Protein 1QKK (pdb70)

InterPro domains:
  IPR001789 Signal transduction response regulator, receiver domain [PF00072] (7-116)
  IPR001789 Signal transduction response regulator, receiver domain [PS50110] (6-120)
  IPR001789 Signal transduction response regulator, receiver domain [SM00448] (5-116)
  IPR002078 RNA polymerase sigma factor 54 interaction domain [PF00158] (145-311)
  IPR002078 RNA polymerase sigma factor 54 interaction domain [PS50045] (145-374)
  IPR002197 DNA binding HTH domain, Fis-type [PF02954] (398-437)
  IPR003593 AAA+ ATPase domain [SM00382] (165-308)
  IPR009057 Homedomain-like superfamily [SSF46689] (386-441)
  IPR011006 CheY-like superfamily [SSF52172] (5-190)
  IPR025662 Sigma-54 interaction domain, ATP-binding site 1 [PS00675] (169-182)
  IPR025943 Sigma-54 interaction domain, ATP-binding site 2 [PS00676] (231-246)
  IPR025944 Sigma-54 interaction domain, conserved site [PS00688] (358-367)
  IPR027417 P-loop containing nucleoside triphosphate hydrolase [G3DSA:3.40.50.300] (146-315)
  IPR027417 P-loop containing nucleoside triphosphate hydrolase [SSF52540] (145-378)
  IPR058031 NorR-like, AAA+ ATPase lid domain [PF25601] (317-376)

Foldseek 3Di:
DEEEEEDQPPVVQVVLCVLQVVLPYDYDYDPDLVVSLVPDAQPDLFAYEYEQQHPPQGPLNSVVVVCVRPLQRAYEYEYEPVCVVVQVVSVVVRHPYYHYPPDDSVVSSVSRVVSSVSSNVVVVVVVVVVVVVVVVVVD

Sequence (139 aa):
PSVFLIDDDRDLRKAMQQTLELAGFTVSSFASATEALAGLSADFAGIVISDIRMPGMDGLALFRKILALDPDLPMILVTGHHGDIPMAVQAIQDGAYDFIAKPFAADRLVQSARRAEEKRRLVMENRSLRRAAEAASEGL

Organism: Rhizobium meliloti (strain 1021) (NCBI:txid266834)

Secondary structure (P-SEA, 3-state):
cccccccccaaaaaaaaaaaaaaccbbbbbccaaaaaaaccccccbbbbbccccccccaaaaaaaaaaaccccbbbbbbcccaaaaaaaaaaacccccccccccaaaaaaaaaaaaaaaaaaaaaaaaaaaaaaaaaac

Nearest PDB structures (foldseek):
  1qkk-assembly1_A-2  TM=1.007E+00  e=3.078E-26  Sinorhizobium meliloti
  1l5y-assembly1_B  TM=9.361E-01  e=2.539E-22  Sinorhizobium meliloti
  1l5y-assembly1_A  TM=9.366E-01  e=2.236E-22  Sinorhizobium meliloti
  6ont-assembly1_A-2  TM=8.985E-01  e=2.954E-08  Francisella tularensis subsp. novicida U112
  8tef-assembly2_C  TM=7.961E-01  e=4.325E-08  Flavobacterium johnsoniae UW101

Solvent-accessible surface area: 7464 Å² total

B-factor: mean 26.85, std 10.5, range [12.33, 63.61]

Structure (mmCIF, N/CA/C/O backbone):
data_1QKK
#
_entry.id   1QKK
#
_cell.length_a   58.651
_cell.length_b   58.769
_cell.length_c   167.888
_cell.angle_alpha   90.00
_cell.angle_beta   90.00
_cell.angle_gamma   90.00
#
_symmetry.space_group_name_H-M   'I 2 2 2'
#
loop_
_entity.id
_entity.type
_entity.pdbx_description
1 polymer 'C4-DICARBOXYLATE TRANSPORT TRANSCRIPTIONAL REGULATORY PROTEIN'
2 water water
#
loop_
_atom_site.group_PDB
_atom_site.id
_atom_site.type_symbol
_atom_site.label_atom_id
_atom_site.label_alt_id
_atom_site.label_comp_id
_atom_site.label_asym_id
_atom_site.label_entity_id
_atom_site.label_seq_id
_atom_site.pdbx_PDB_ins_code
_atom_site.Cartn_x
_atom_site.Cartn_y
_atom_site.Cartn_z
_atom_site.occupancy
_atom_site.B_iso_or_equiv
_atom_site.auth_seq_id
_atom_site.auth_comp_id
_atom_site.auth_asym_id
_atom_site.auth_atom_id
_atom_site.pdbx_PDB_model_num
ATOM 1 N N . PRO A 1 4 ? 21.563 12.826 141.250 1.00 27.10 5 PRO A N 1
ATOM 2 C CA . PRO A 1 4 ? 22.848 12.520 140.575 1.00 26.15 5 PRO A CA 1
ATOM 3 C C . PRO A 1 4 ? 23.411 13.756 139.886 1.00 25.46 5 PRO A C 1
ATOM 4 O O . PRO A 1 4 ? 22.668 14.547 139.309 1.00 26.01 5 PRO A O 1
ATOM 8 N N . SER A 1 5 ? 24.730 13.912 139.934 1.00 24.05 6 SER A N 1
ATOM 9 C CA . SER A 1 5 ? 25.369 15.068 139.323 1.00 22.49 6 SER A CA 1
ATOM 10 C C . SER A 1 5 ? 26.403 14.678 138.277 1.00 21.26 6 SER A C 1
ATOM 11 O O . SER A 1 5 ? 27.003 13.605 138.350 1.00 19.78 6 SER A O 1
ATOM 14 N N . VAL A 1 6 ? 26.602 15.562 137.304 1.00 20.21 7 VAL A N 1
ATOM 15 C CA . VAL A 1 6 ? 27.560 15.326 136.231 1.00 19.94 7 VAL A CA 1
ATOM 16 C C . VAL A 1 6 ? 28.302 16.589 135.825 1.00 19.50 7 VAL A C 1
ATOM 17 O O . VAL A 1 6 ? 27.702 17.660 135.704 1.00 18.30 7 VAL A O 1
ATOM 21 N N . PHE A 1 7 ? 29.612 16.462 135.639 1.00 18.44 8 PHE A N 1
ATOM 22 C CA . PHE A 1 7 ? 30.429 17.566 135.154 1.00 18.27 8 PHE A CA 1
ATOM 23 C C . PHE A 1 7 ? 30.613 17.173 133.690 1.00 17.93 8 PHE A C 1
ATOM 24 O O . PHE A 1 7 ? 31.191 16.126 133.386 1.00 18.33 8 PHE A O 1
ATOM 32 N N . LEU A 1 8 ? 30.090 17.999 132.791 1.00 16.84 9 LEU A N 1
ATOM 33 C CA . LEU A 1 8 ? 30.139 17.728 131.361 1.00 16.51 9 LEU A CA 1
ATOM 34 C C . LEU A 1 8 ? 31.090 18.666 130.631 1.00 17.62 9 LEU A C 1
ATOM 35 O O . LEU A 1 8 ? 30.969 19.885 130.736 1.00 18.85 9 LEU A O 1
ATOM 40 N N . ILE A 1 9 ? 32.025 18.088 129.882 1.00 15.47 10 ILE A N 1
ATOM 41 C CA . ILE A 1 9 ? 33.010 18.871 129.147 1.00 17.03 10 ILE A CA 1
ATOM 42 C C . ILE A 1 9 ? 33.085 18.516 127.665 1.00 17.18 10 ILE A C 1
ATOM 43 O O . ILE A 1 9 ? 33.295 17.360 127.299 1.00 16.25 10 ILE A O 1
ATOM 48 N N . ASP A 1 10 ? 32.910 19.516 126.808 1.00 18.69 11 ASP A N 1
ATOM 49 C CA . ASP A 1 10 ? 33.006 19.300 125.375 1.00 19.86 11 ASP A CA 1
ATOM 50 C C . ASP A 1 10 ? 33.246 20.637 124.687 1.00 21.55 11 ASP A C 1
ATOM 51 O O . ASP A 1 10 ? 32.752 21.668 125.138 1.00 21.93 11 ASP A O 1
ATOM 56 N N . ASP A 1 11 ? 34.012 20.616 123.604 1.00 22.72 12 ASP A N 1
ATOM 57 C CA . ASP A 1 11 ? 34.310 21.839 122.874 1.00 25.72 12 ASP A CA 1
ATOM 58 C C . ASP A 1 11 ? 33.187 22.213 121.905 1.00 26.36 12 ASP A C 1
ATOM 59 O O . ASP A 1 11 ? 33.059 23.375 121.515 1.00 26.79 12 ASP A O 1
ATOM 64 N N . ASP A 1 12 ? 32.379 21.230 121.515 1.00 26.00 13 ASP A N 1
ATOM 65 C CA . ASP A 1 12 ? 31.267 21.478 120.597 1.00 26.66 13 ASP A CA 1
ATOM 66 C C . ASP A 1 12 ? 30.093 22.033 121.399 1.00 26.75 13 ASP A C 1
ATOM 67 O O . ASP A 1 12 ? 29.393 21.292 122.087 1.00 25.47 13 ASP A O 1
ATOM 72 N N . ARG A 1 13 ? 29.888 23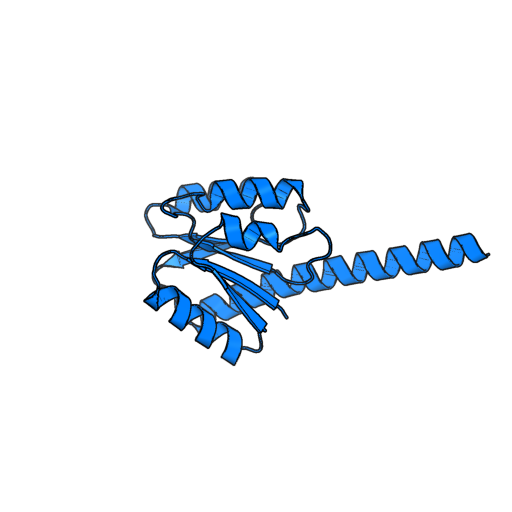.341 121.296 1.00 26.75 14 ARG A N 1
ATOM 73 C CA . ARG A 1 13 ? 28.821 24.033 122.014 1.00 27.51 14 ARG A CA 1
ATOM 74 C C . ARG A 1 13 ? 27.443 23.396 121.822 1.00 25.86 14 ARG A C 1
ATOM 75 O O . ARG A 1 13 ? 26.709 23.191 122.791 1.00 25.41 14 ARG A O 1
ATOM 83 N N . ASP A 1 14 ? 27.093 23.087 120.577 1.00 25.29 15 ASP A N 1
ATOM 84 C CA . ASP A 1 14 ? 25.792 22.493 120.285 1.00 25.41 15 ASP A CA 1
ATOM 85 C C . ASP A 1 14 ? 25.641 21.094 120.866 1.00 24.16 15 ASP A C 1
ATOM 86 O O . ASP A 1 14 ? 24.600 20.768 121.437 1.00 23.36 15 ASP A O 1
ATOM 91 N N . LEU A 1 15 ? 26.670 20.266 120.710 1.00 23.12 16 LEU A N 1
ATOM 92 C CA . LEU A 1 15 ? 26.628 18.908 121.246 1.00 22.33 16 LEU A CA 1
ATOM 93 C C . LEU A 1 15 ? 26.524 18.943 122.764 1.00 21.62 16 LEU A C 1
ATOM 94 O O . LEU A 1 15 ? 25.784 18.162 123.368 1.00 20.76 16 LEU A O 1
ATOM 99 N N . ARG A 1 16 ? 27.277 19.847 123.381 1.00 20.85 17 ARG A N 1
ATOM 100 C CA . ARG A 1 16 ? 27.272 19.973 124.829 1.00 21.77 17 ARG A CA 1
ATOM 101 C C . ARG A 1 16 ? 25.880 20.346 125.336 1.00 20.88 17 ARG A C 1
ATOM 102 O O . ARG A 1 16 ? 25.422 19.823 126.349 1.00 18.76 17 ARG A O 1
ATOM 110 N N . LYS A 1 17 ? 25.207 21.253 124.636 1.00 19.57 18 LYS A N 1
ATOM 111 C CA . LYS A 1 17 ? 23.874 21.661 125.059 1.00 21.04 18 LYS A CA 1
ATOM 112 C C . LYS A 1 17 ? 22.882 20.514 124.913 1.00 19.07 18 LYS A C 1
ATOM 113 O O . LYS A 1 17 ? 22.022 20.320 125.773 1.00 19.75 18 LYS A O 1
ATOM 119 N N . ALA A 1 18 ? 22.999 19.758 123.827 1.00 17.43 19 ALA A N 1
ATOM 120 C CA . ALA A 1 18 ? 22.104 18.630 123.592 1.00 17.36 19 ALA A CA 1
ATOM 121 C C . ALA A 1 18 ? 22.332 17.580 124.677 1.00 17.26 19 ALA A C 1
ATOM 122 O O . ALA A 1 18 ? 21.383 17.018 125.228 1.00 17.21 19 ALA A O 1
ATOM 124 N N . MET A 1 19 ? 23.600 17.331 124.984 1.00 16.18 20 MET A N 1
ATOM 125 C CA . MET A 1 19 ? 23.962 16.359 126.011 1.00 16.21 20 MET A CA 1
ATOM 126 C C . MET A 1 19 ? 23.448 16.800 127.379 1.00 15.58 20 MET A C 1
ATOM 127 O O . MET A 1 19 ? 22.929 15.992 128.144 1.00 14.94 20 MET A O 1
ATOM 132 N N . GLN A 1 20 ? 23.600 18.084 127.690 1.00 16.06 21 GLN A N 1
ATOM 133 C CA . GLN A 1 20 ? 23.133 18.604 128.966 1.00 17.27 21 GLN A CA 1
ATOM 134 C C . GLN A 1 20 ? 21.620 18.455 129.108 1.00 17.28 21 GLN A C 1
ATOM 135 O O . GLN A 1 20 ? 21.124 18.069 130.167 1.00 16.92 21 GLN A O 1
ATOM 141 N N . GLN A 1 21 ? 20.889 18.770 128.044 1.00 17.61 22 GLN A N 1
ATOM 142 C CA . GLN A 1 21 ? 19.430 18.665 128.081 1.00 17.67 22 GLN A CA 1
ATOM 143 C C . GLN A 1 21 ? 19.002 17.219 128.293 1.00 17.83 22 GLN A C 1
ATOM 144 O O . GLN A 1 21 ? 18.118 16.936 129.105 1.00 18.15 22 GLN A O 1
ATOM 150 N N . THR A 1 22 ? 19.644 16.308 127.573 1.00 16.90 23 THR A N 1
ATOM 151 C CA . THR A 1 22 ? 19.339 14.886 127.681 1.00 17.65 23 THR A CA 1
ATOM 152 C C . THR A 1 22 ? 19.575 14.396 129.106 1.00 17.60 23 THR A C 1
ATOM 153 O O . THR A 1 22 ? 18.731 13.710 129.679 1.00 17.20 23 THR A O 1
ATOM 157 N N . LEU A 1 23 ? 20.722 14.750 129.682 1.00 16.43 24 LEU A N 1
ATOM 158 C CA . LEU A 1 23 ? 21.029 14.325 131.042 1.00 17.00 24 LEU A CA 1
ATOM 159 C C . LEU A 1 23 ? 20.069 14.938 132.057 1.00 17.35 24 LEU A C 1
ATOM 160 O O . LEU A 1 23 ? 19.607 14.257 132.975 1.00 17.55 24 LEU A O 1
ATOM 165 N N . GLU A 1 24 ? 19.750 16.218 131.895 1.00 17.75 25 GLU A N 1
ATOM 166 C CA . GLU A 1 24 ? 18.830 16.869 132.825 1.00 18.55 25 GLU A CA 1
ATOM 167 C C . GLU A 1 24 ? 17.438 16.243 132.770 1.00 18.72 25 GLU A C 1
ATOM 168 O O . GLU A 1 24 ? 16.781 16.083 133.804 1.00 18.45 25 GLU A O 1
ATOM 174 N N . LEU A 1 25 ? 16.989 15.883 131.569 1.00 17.72 26 LEU A N 1
ATOM 175 C CA . LEU A 1 25 ? 15.674 15.270 131.416 1.00 18.51 26 LEU A CA 1
ATOM 176 C C . LEU A 1 25 ? 15.691 13.842 131.951 1.00 20.47 26 LEU A C 1
ATOM 177 O O . LEU A 1 25 ? 14.636 13.238 132.169 1.00 20.81 26 LEU A O 1
ATOM 182 N N . ALA A 1 26 ? 16.896 13.314 132.161 1.00 20.28 27 ALA A N 1
ATOM 183 C CA . ALA A 1 26 ? 17.067 11.970 132.700 1.00 21.14 27 ALA A CA 1
ATOM 184 C C . ALA A 1 26 ? 17.250 12.058 134.215 1.00 21.93 27 ALA A C 1
ATOM 185 O O . ALA A 1 26 ? 17.532 11.057 134.879 1.00 23.08 27 ALA A O 1
ATOM 187 N N . GLY A 1 27 ? 17.105 13.266 134.752 1.00 21.30 28 GLY A N 1
ATOM 188 C CA . GLY A 1 27 ? 17.214 13.461 136.187 1.00 22.66 28 GLY A CA 1
ATOM 189 C C . GLY A 1 27 ? 18.550 13.895 136.762 1.00 22.61 28 GLY A C 1
ATOM 190 O O . GLY A 1 27 ? 18.690 13.984 137.983 1.00 23.28 28 GLY A O 1
ATOM 191 N N . PHE A 1 28 ? 19.531 14.172 135.911 1.00 22.03 29 PHE A N 1
ATOM 192 C CA . PHE A 1 28 ? 20.841 14.593 136.402 1.00 21.78 29 PHE A CA 1
ATOM 193 C C . PHE A 1 28 ? 20.947 16.101 136.571 1.00 22.49 29 PHE A C 1
ATOM 194 O O . PHE A 1 28 ? 20.288 16.863 135.864 1.00 23.13 29 PHE A O 1
ATOM 202 N N . THR A 1 29 ? 21.779 16.518 137.517 1.00 22.11 30 THR A N 1
ATOM 203 C CA . THR A 1 29 ? 22.052 17.932 137.735 1.00 22.68 30 THR A CA 1
ATOM 204 C C . THR A 1 29 ? 23.363 18.078 136.973 1.00 22.90 30 THR A C 1
ATOM 205 O O . THR A 1 29 ? 24.351 17.420 137.305 1.00 22.48 30 THR A O 1
ATOM 209 N N . VAL A 1 30 ? 23.368 18.926 135.949 1.00 21.67 31 VAL A N 1
ATOM 210 C CA . VAL A 1 30 ? 24.548 19.095 135.111 1.00 21.60 31 VAL A CA 1
ATOM 211 C C . VAL A 1 30 ? 25.271 20.434 135.185 1.00 22.70 31 VAL A C 1
ATOM 212 O O . VAL A 1 30 ? 24.651 21.497 135.214 1.00 22.42 31 VAL A O 1
ATOM 216 N N . SER A 1 31 ? 26.597 20.355 135.224 1.00 22.08 32 SER A N 1
ATOM 217 C CA . SER A 1 31 ? 27.462 21.527 135.218 1.00 22.88 32 SER A CA 1
ATOM 218 C C . SER A 1 31 ? 28.261 21.325 133.936 1.00 22.84 32 SER A C 1
ATOM 219 O O . SER A 1 31 ? 29.038 20.376 133.825 1.00 22.17 32 SER A O 1
ATOM 222 N N . SER A 1 32 ? 28.046 22.198 132.957 1.00 22.71 33 SER A N 1
ATOM 223 C CA . SER A 1 32 ? 28.724 22.080 131.671 1.00 24.00 33 SER A CA 1
ATOM 224 C C . SER A 1 32 ? 29.873 23.064 131.524 1.00 24.94 33 SER A C 1
ATOM 225 O O . SER A 1 32 ? 29.758 24.231 131.904 1.00 25.21 33 SER A O 1
ATOM 228 N N . PHE A 1 33 ? 30.975 22.580 130.958 1.00 24.33 34 PHE A N 1
ATOM 229 C CA . PHE A 1 33 ? 32.166 23.395 130.757 1.00 25.47 34 PHE A CA 1
ATOM 230 C C . PHE A 1 33 ? 32.720 23.291 129.343 1.00 25.59 34 PHE A C 1
ATOM 231 O O . PHE A 1 33 ? 32.600 22.257 128.684 1.00 24.12 34 PHE A O 1
ATOM 239 N N . ALA A 1 34 ? 33.339 24.374 128.885 1.00 26.00 35 ALA A N 1
ATOM 240 C CA . ALA A 1 34 ? 33.954 24.407 127.568 1.00 26.60 35 ALA A CA 1
ATOM 241 C C . ALA A 1 34 ? 35.449 24.126 127.741 1.00 26.91 35 ALA A C 1
ATOM 242 O O . ALA A 1 34 ? 36.185 24.014 126.764 1.00 28.59 35 ALA A O 1
ATOM 244 N N . SER A 1 35 ? 35.898 24.023 128.988 1.00 26.95 36 SER A N 1
ATOM 245 C CA . SER A 1 35 ? 37.308 23.753 129.255 1.00 27.33 36 SER A CA 1
ATOM 246 C C .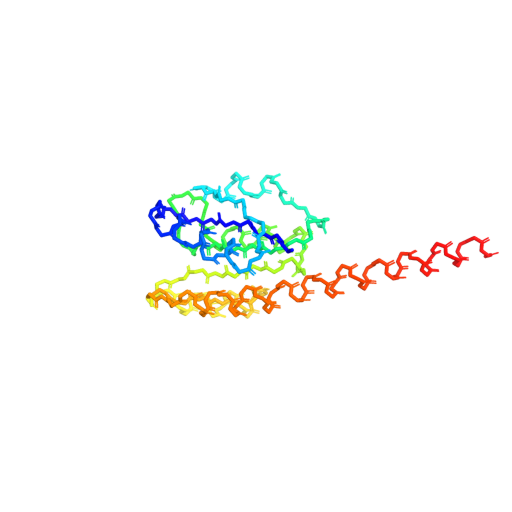 SER A 1 35 ? 37.500 22.730 130.371 1.00 25.90 36 SER A C 1
ATOM 247 O O . SER A 1 35 ? 36.877 22.817 131.427 1.00 24.90 36 SER A O 1
ATOM 250 N N . ALA A 1 36 ? 38.373 21.758 130.131 1.00 24.74 37 ALA A N 1
ATOM 251 C CA . ALA A 1 36 ? 38.644 20.729 131.125 1.00 24.54 37 ALA A CA 1
ATOM 252 C C . ALA A 1 36 ? 39.277 21.348 132.364 1.00 25.31 37 ALA A C 1
ATOM 253 O O . ALA A 1 36 ? 39.045 20.896 133.483 1.00 23.20 37 ALA A O 1
ATOM 255 N N . THR A 1 37 ? 40.077 22.390 132.160 1.00 26.51 38 THR A N 1
ATOM 256 C CA . THR A 1 37 ? 40.743 23.052 133.272 1.00 27.74 38 THR A CA 1
ATOM 257 C C . THR A 1 37 ? 39.738 23.630 134.262 1.00 27.69 38 THR A C 1
ATOM 258 O O . THR A 1 37 ? 39.884 23.468 135.476 1.00 27.40 38 THR A O 1
ATOM 262 N N . GLU A 1 38 ? 38.712 24.296 133.742 1.00 28.05 39 GLU A N 1
ATOM 263 C CA . GLU A 1 38 ? 37.695 24.889 134.600 1.00 28.94 39 GLU A CA 1
ATOM 264 C C . GLU A 1 38 ? 36.930 23.805 135.354 1.00 27.39 39 GLU A C 1
ATOM 265 O O . GLU A 1 38 ? 36.618 23.960 136.535 1.00 27.82 39 GLU A O 1
ATOM 271 N N . ALA A 1 39 ? 36.638 22.702 134.672 1.00 25.95 40 ALA A N 1
ATOM 272 C CA . ALA A 1 39 ? 35.919 21.597 135.294 1.00 24.70 40 ALA A CA 1
ATOM 273 C C . ALA A 1 39 ? 36.732 20.983 136.432 1.00 23.94 40 ALA A C 1
ATOM 274 O O . ALA A 1 39 ? 36.219 20.759 137.528 1.00 23.10 40 ALA A O 1
ATOM 276 N N . LEU A 1 40 ? 38.003 20.709 136.163 1.00 24.33 41 LEU A N 1
ATOM 277 C CA . LEU A 1 40 ? 38.885 20.111 137.157 1.00 25.08 41 LEU A CA 1
ATOM 278 C C . LEU A 1 40 ? 38.948 20.933 138.438 1.00 25.51 41 LEU A C 1
ATOM 279 O O . LEU A 1 40 ? 39.044 20.385 139.536 1.00 25.20 41 LEU A O 1
ATOM 284 N N . ALA A 1 41 ? 38.885 22.251 138.293 1.00 27.00 42 ALA A N 1
ATOM 285 C CA . ALA A 1 41 ? 38.945 23.146 139.443 1.00 28.35 42 ALA A CA 1
ATOM 286 C C . ALA A 1 41 ? 37.839 22.871 140.462 1.00 29.07 42 ALA A C 1
ATOM 287 O O . ALA A 1 41 ? 38.013 23.120 141.654 1.00 29.92 42 ALA A O 1
ATOM 289 N N . GLY A 1 42 ? 36.705 22.355 139.996 1.00 28.55 43 GLY A N 1
ATOM 290 C CA . GLY A 1 42 ? 35.604 22.077 140.902 1.00 28.84 43 GLY A CA 1
ATOM 291 C C . GLY A 1 42 ? 35.534 20.646 141.399 1.00 28.60 43 GLY A C 1
ATOM 292 O O . GLY A 1 42 ? 34.628 20.291 142.155 1.00 28.84 43 GLY A O 1
ATOM 293 N N . LEU A 1 43 ? 36.494 19.822 140.991 1.00 28.19 44 LEU A N 1
ATOM 294 C CA . LEU A 1 43 ? 36.510 18.421 141.398 1.00 28.22 44 LEU A CA 1
ATOM 295 C C . LEU A 1 43 ? 37.394 18.121 142.605 1.00 28.94 44 LEU A C 1
ATOM 296 O O . LEU A 1 43 ? 38.421 18.766 142.824 1.00 29.24 44 LEU A O 1
ATOM 301 N N . SER A 1 44 ? 36.974 17.126 143.381 1.00 29.40 45 SER A N 1
ATOM 302 C CA . SER A 1 44 ? 37.698 16.686 144.567 1.00 29.59 45 SER A CA 1
ATOM 303 C C . SER A 1 44 ? 37.244 15.266 144.882 1.00 29.21 45 SER A C 1
ATOM 304 O O . SER A 1 44 ? 36.296 14.768 144.278 1.00 29.68 45 SER A O 1
ATOM 307 N N . ALA A 1 45 ? 37.913 14.614 145.827 1.00 28.17 46 ALA A N 1
ATOM 308 C CA . ALA A 1 45 ? 37.546 13.252 146.195 1.00 27.38 46 ALA A CA 1
ATOM 309 C C . ALA A 1 45 ? 36.166 13.217 146.848 1.00 27.76 46 ALA A C 1
ATOM 310 O O . ALA A 1 45 ? 35.582 12.149 147.029 1.00 27.09 46 ALA A O 1
ATOM 312 N N . ASP A 1 46 ? 35.649 14.393 147.194 1.00 27.63 47 ASP A N 1
ATOM 313 C CA . ASP A 1 46 ? 34.339 14.509 147.828 1.00 28.52 47 ASP A CA 1
ATOM 314 C C . ASP A 1 46 ? 33.207 14.649 146.813 1.00 27.19 47 ASP A C 1
ATOM 315 O O . ASP A 1 46 ? 32.032 14.565 147.173 1.00 27.28 47 ASP A O 1
ATOM 320 N N . PHE A 1 47 ? 33.558 14.871 145.551 1.00 26.64 48 PHE A N 1
ATOM 321 C CA . PHE A 1 47 ? 32.556 15.019 144.498 1.00 25.63 48 PHE A CA 1
ATOM 322 C C . PHE A 1 47 ? 31.699 13.756 144.427 1.00 24.55 48 PHE A C 1
ATOM 323 O O . PHE A 1 47 ? 32.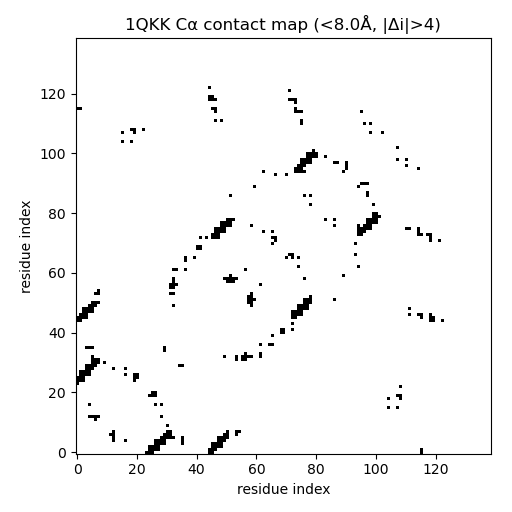219 12.659 144.253 1.00 25.35 48 PHE A O 1
ATOM 331 N N . ALA A 1 48 ? 30.385 13.915 144.554 1.00 23.60 49 ALA A N 1
ATOM 332 C CA . ALA A 1 48 ? 29.472 12.774 144.538 1.00 22.16 49 ALA A CA 1
ATOM 333 C C . ALA A 1 48 ? 28.938 12.401 143.160 1.00 21.27 49 ALA A C 1
ATOM 334 O O . ALA A 1 48 ? 28.088 11.517 143.042 1.00 21.22 49 ALA A O 1
ATOM 336 N N . GLY A 1 49 ? 29.438 13.059 142.123 1.00 19.86 50 GLY A N 1
ATOM 337 C CA . GLY A 1 49 ? 28.957 12.770 140.785 1.00 18.56 50 GLY A CA 1
ATOM 338 C C . GLY A 1 49 ? 29.972 12.118 139.868 1.00 18.16 50 GLY A C 1
ATOM 339 O O . GLY A 1 49 ? 30.939 11.504 140.318 1.00 17.46 50 GLY A O 1
ATOM 340 N N . ILE A 1 50 ? 29.738 12.252 138.568 1.00 16.12 51 ILE A N 1
ATOM 341 C CA . ILE A 1 50 ? 30.624 11.674 137.571 1.00 14.68 51 ILE A CA 1
ATOM 342 C C . ILE A 1 50 ? 31.084 12.743 136.593 1.00 14.85 51 ILE A C 1
ATOM 343 O O . ILE A 1 50 ? 30.554 13.855 136.570 1.00 14.55 51 ILE A O 1
ATOM 348 N N . VAL A 1 51 ? 32.074 12.395 135.780 1.00 14.28 52 VAL A N 1
ATOM 349 C CA . VAL A 1 51 ? 32.591 13.308 134.778 1.00 14.04 52 VAL A CA 1
ATOM 350 C C . VAL A 1 51 ? 32.418 12.694 133.395 1.00 15.02 52 VAL A C 1
ATOM 351 O O . VAL A 1 51 ? 32.680 11.506 133.201 1.00 15.16 52 VAL A O 1
ATOM 355 N N . ILE A 1 52 ? 31.950 13.502 132.447 1.00 13.84 53 ILE A N 1
ATOM 356 C CA . ILE A 1 52 ? 31.781 13.062 131.069 1.00 14.01 53 ILE A CA 1
ATOM 357 C C . ILE A 1 52 ? 32.538 14.093 130.245 1.00 14.94 53 ILE A C 1
ATOM 358 O O . ILE A 1 52 ? 32.166 15.267 130.210 1.00 16.45 53 ILE A O 1
ATOM 363 N N . SER A 1 53 ? 33.609 13.657 129.594 1.00 15.57 54 SER A N 1
ATOM 364 C CA . SER A 1 53 ? 34.433 14.573 128.821 1.00 15.73 54 SER A CA 1
ATOM 365 C C . SER A 1 53 ? 34.822 14.069 127.446 1.00 16.73 54 SER A C 1
ATOM 366 O O . SER A 1 53 ? 35.076 12.879 127.246 1.00 14.90 54 SER A O 1
ATOM 369 N N . ASP A 1 54 ? 34.870 14.987 126.490 1.00 15.86 55 ASP A N 1
ATOM 370 C CA . ASP A 1 54 ? 35.286 14.622 125.158 1.00 17.19 55 ASP A CA 1
ATOM 371 C C . ASP A 1 54 ? 36.763 14.289 125.320 1.00 16.71 55 ASP A C 1
ATOM 372 O O . ASP A 1 54 ? 37.441 14.874 126.163 1.00 17.06 55 ASP A O 1
ATOM 377 N N . ILE A 1 55 ? 37.254 13.343 124.531 1.00 16.71 56 ILE A N 1
ATOM 378 C CA . ILE A 1 55 ? 38.652 12.945 124.620 1.00 17.20 56 ILE A CA 1
ATOM 379 C C . ILE A 1 55 ? 39.556 14.017 124.008 1.00 18.81 56 ILE A C 1
ATOM 380 O O . ILE A 1 55 ? 40.717 14.164 124.401 1.00 19.03 56 ILE A O 1
ATOM 385 N N . ARG A 1 56 ? 39.015 14.777 123.059 1.00 19.99 57 ARG A N 1
ATOM 386 C CA . ARG A 1 56 ? 39.776 15.849 122.425 1.00 22.03 57 ARG A CA 1
ATOM 387 C C . ARG A 1 56 ? 39.242 17.222 122.819 1.00 23.83 57 ARG A C 1
ATOM 388 O O . ARG A 1 56 ? 38.032 17.461 122.815 1.00 24.31 57 ARG A O 1
ATOM 396 N N . MET A 1 57 ? 40.159 18.119 123.161 1.00 24.84 58 MET A N 1
ATOM 397 C CA . MET A 1 57 ? 39.821 19.490 123.532 1.00 26.05 58 MET A CA 1
ATOM 398 C C . MET A 1 57 ? 40.990 20.348 123.040 1.00 27.38 58 MET A C 1
ATOM 399 O O . MET A 1 57 ? 42.126 19.884 123.006 1.00 28.12 58 MET A O 1
ATOM 404 N N . PRO A 1 58 ? 40.725 21.600 122.632 1.00 28.66 59 PRO A N 1
ATOM 405 C CA . PRO A 1 58 ? 41.813 22.461 122.153 1.00 29.14 59 PRO A CA 1
ATOM 406 C C . PRO A 1 58 ? 42.877 22.780 123.205 1.00 29.21 59 PRO A C 1
ATOM 407 O O . PRO A 1 58 ? 44.019 23.099 122.867 1.00 30.82 59 PRO A O 1
ATOM 411 N N . GLY A 1 59 ? 42.502 22.699 124.478 1.00 28.69 60 GLY A N 1
ATOM 412 C CA . GLY A 1 59 ? 43.451 22.960 125.549 1.00 27.88 60 GLY A CA 1
ATOM 413 C C . GLY A 1 59 ? 43.790 21.647 126.232 1.00 27.21 60 GLY A C 1
ATOM 414 O O . GLY A 1 59 ? 44.335 20.743 125.596 1.00 27.45 60 GLY A O 1
ATOM 415 N N . MET A 1 60 ? 43.482 21.536 127.521 1.00 26.58 61 MET A N 1
ATOM 416 C CA . MET A 1 60 ? 43.729 20.295 128.255 1.00 25.71 61 MET A CA 1
ATOM 417 C C . MET A 1 60 ? 42.799 19.261 127.619 1.00 25.21 61 MET A C 1
ATOM 418 O O . MET A 1 60 ? 41.583 19.444 127.618 1.00 25.06 61 MET A O 1
ATOM 423 N N . ASP A 1 61 ? 43.356 18.190 127.064 1.00 24.32 62 ASP A N 1
ATOM 424 C CA . ASP A 1 61 ? 42.519 17.174 126.431 1.00 22.95 62 ASP A CA 1
ATOM 425 C C . ASP A 1 61 ? 41.874 16.241 127.453 1.00 22.05 62 ASP A C 1
ATOM 426 O O . ASP A 1 61 ? 42.160 16.316 128.652 1.00 21.38 62 ASP A O 1
ATOM 431 N N . GLY A 1 62 ? 40.998 15.367 126.965 1.00 21.20 63 GLY A N 1
ATOM 432 C CA . GLY A 1 62 ? 40.292 14.439 127.831 1.00 20.26 63 GLY A CA 1
ATOM 433 C C . GLY A 1 62 ? 41.138 13.445 128.604 1.00 19.75 63 GLY A C 1
ATOM 434 O O . GLY A 1 62 ? 40.782 13.069 129.722 1.00 19.39 63 GLY A O 1
ATOM 435 N N . LEU A 1 63 ? 42.242 12.990 128.023 1.00 20.05 64 LEU A N 1
ATOM 436 C CA . LEU A 1 63 ? 43.086 12.039 128.728 1.00 19.10 64 LEU A CA 1
ATOM 437 C C . LEU A 1 63 ? 43.909 12.752 129.788 1.00 20.01 64 LEU A C 1
ATOM 438 O O . LEU A 1 63 ? 44.236 12.173 130.821 1.00 20.02 64 LEU A O 1
ATOM 443 N N . ALA A 1 64 ? 44.246 14.011 129.528 1.00 19.62 65 ALA A N 1
ATOM 444 C CA . ALA A 1 64 ? 45.012 14.785 130.492 1.00 19.74 65 ALA A CA 1
ATOM 445 C C . ALA A 1 64 ? 44.128 14.991 131.715 1.00 18.97 65 ALA A C 1
ATOM 446 O O . ALA A 1 64 ? 44.587 14.871 132.851 1.00 18.87 65 ALA A O 1
ATOM 448 N N . LEU A 1 65 ? 42.853 15.295 131.477 1.00 18.96 66 LEU A N 1
ATOM 449 C CA . LEU A 1 65 ? 41.900 15.493 132.568 1.00 18.59 66 LEU A CA 1
ATOM 450 C C . LEU A 1 65 ? 41.724 14.173 133.306 1.00 18.51 66 LEU A C 1
ATOM 451 O O . LEU A 1 65 ? 41.641 14.138 134.534 1.00 19.51 66 LEU A O 1
ATOM 456 N N . PHE A 1 66 ? 41.663 13.082 132.552 1.00 19.23 67 PHE A N 1
ATOM 457 C CA . PHE A 1 66 ? 41.516 11.763 133.160 1.00 19.34 67 PHE A CA 1
ATOM 458 C C . PHE A 1 66 ? 42.657 11.482 134.138 1.00 19.79 67 PHE A C 1
ATOM 459 O O . PHE A 1 66 ? 42.423 11.079 135.278 1.00 19.31 67 PHE A O 1
ATOM 467 N N . ARG A 1 67 ? 43.893 11.683 133.691 1.00 19.85 68 ARG A N 1
ATOM 468 C CA . ARG A 1 67 ? 45.038 11.437 134.559 1.00 21.50 68 ARG A CA 1
ATOM 469 C C . ARG A 1 67 ? 44.976 12.295 135.825 1.00 21.28 68 ARG A C 1
ATOM 470 O O . ARG A 1 67 ? 45.349 11.839 136.907 1.00 22.51 68 ARG A O 1
ATOM 478 N N . LYS A 1 68 ? 44.495 13.528 135.697 1.00 20.99 69 LYS A N 1
ATOM 479 C CA . LYS A 1 68 ? 44.380 14.413 136.853 1.00 21.81 69 LYS A CA 1
ATOM 480 C C . LYS A 1 68 ? 43.330 13.875 137.823 1.00 21.69 69 LYS A C 1
ATOM 481 O O . LYS A 1 68 ? 43.517 13.904 139.039 1.00 22.10 69 LYS A O 1
ATOM 487 N N . ILE A 1 69 ? 42.221 13.384 137.280 1.00 21.35 70 ILE A N 1
ATOM 488 C CA . ILE A 1 69 ? 41.148 12.842 138.106 1.00 21.47 70 ILE A CA 1
ATOM 489 C C . ILE A 1 69 ? 41.606 11.558 138.791 1.00 22.25 70 ILE A C 1
ATOM 490 O O . ILE A 1 69 ? 41.306 11.323 139.963 1.00 21.67 70 ILE A O 1
ATOM 495 N N . LEU A 1 70 ? 42.343 10.732 138.056 1.00 22.54 71 LEU A N 1
ATOM 496 C CA . LEU A 1 70 ? 42.846 9.475 138.597 1.00 24.77 71 LEU A CA 1
ATOM 497 C C . LEU A 1 70 ? 43.662 9.751 139.860 1.00 25.71 71 LEU A C 1
ATOM 498 O O . LEU A 1 70 ? 43.574 9.015 140.844 1.00 25.78 71 LEU A O 1
ATOM 503 N N . ALA A 1 71 ? 44.447 10.823 139.829 1.00 25.96 72 ALA A N 1
ATOM 504 C CA . ALA A 1 71 ? 45.277 11.199 140.971 1.00 26.82 72 ALA A CA 1
ATOM 505 C C . ALA A 1 71 ? 44.445 11.692 142.155 1.00 27.00 72 ALA A C 1
ATOM 506 O O . ALA A 1 71 ? 44.781 11.425 143.311 1.00 27.56 72 ALA A O 1
ATOM 508 N N . LEU A 1 72 ? 43.361 12.408 141.868 1.00 25.94 73 LEU A N 1
ATOM 509 C CA . LEU A 1 72 ? 42.486 12.931 142.914 1.00 25.93 73 LEU A CA 1
ATOM 510 C C . LEU A 1 72 ? 41.698 11.821 143.595 1.00 25.50 73 LEU A C 1
ATOM 511 O O . LEU A 1 72 ? 41.607 11.770 144.824 1.00 24.60 73 LEU A O 1
ATOM 516 N N . ASP A 1 73 ? 41.121 10.938 142.787 1.00 23.70 74 ASP A N 1
ATOM 517 C CA . ASP A 1 73 ? 40.318 9.833 143.298 1.00 23.31 74 ASP A CA 1
ATOM 518 C C . ASP A 1 73 ? 40.057 8.856 142.157 1.00 23.16 74 ASP A C 1
ATOM 519 O O . ASP A 1 73 ? 39.241 9.127 141.281 1.00 21.86 74 ASP A O 1
ATOM 524 N N . PRO A 1 74 ? 40.740 7.701 142.159 1.00 23.21 75 PRO A N 1
ATOM 525 C CA . PRO A 1 74 ? 40.536 6.723 141.088 1.00 23.78 75 PRO A CA 1
ATOM 526 C C . PRO A 1 74 ? 39.107 6.207 140.986 1.00 22.97 75 PRO A C 1
ATOM 527 O O . PRO A 1 74 ? 38.721 5.645 139.958 1.00 23.56 75 PRO A O 1
ATOM 531 N N . ASP A 1 75 ? 38.316 6.409 142.036 1.00 21.28 76 ASP A N 1
ATOM 532 C CA . ASP A 1 75 ? 36.937 5.938 142.015 1.00 21.52 76 ASP A CA 1
ATOM 533 C C . ASP A 1 75 ? 35.911 6.995 141.634 1.00 19.61 76 ASP A C 1
ATOM 534 O O . ASP A 1 75 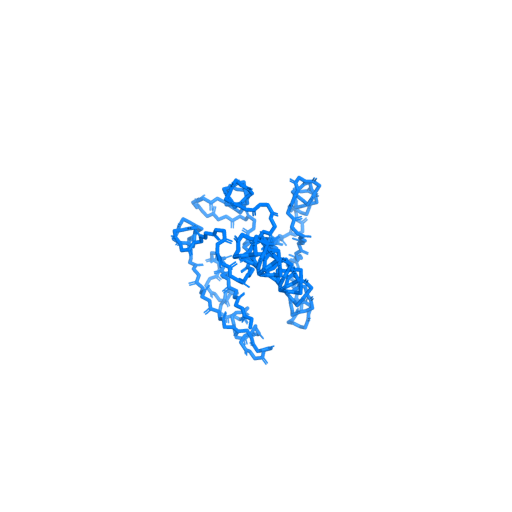? 34.713 6.809 141.837 1.00 19.39 76 ASP A O 1
ATOM 539 N N . LEU A 1 76 ? 36.394 8.109 141.095 1.00 18.61 77 LEU A N 1
ATOM 540 C CA . LEU A 1 76 ? 35.523 9.180 140.614 1.00 19.08 77 LEU A CA 1
ATOM 541 C C . LEU A 1 76 ? 35.457 8.828 139.122 1.00 17.97 77 LEU A C 1
ATOM 542 O O . LEU A 1 76 ? 36.399 9.090 138.381 1.00 17.85 77 LEU A O 1
ATOM 547 N N . PRO A 1 77 ? 34.337 8.233 138.669 1.00 17.02 78 PRO A N 1
ATOM 548 C CA . PRO A 1 77 ? 34.149 7.821 137.273 1.00 16.47 78 PRO A CA 1
ATOM 549 C C . PRO A 1 77 ? 34.251 8.879 136.183 1.00 16.06 78 PRO A C 1
ATOM 550 O O . PRO A 1 77 ? 33.624 9.930 136.267 1.00 16.33 78 PRO A O 1
ATOM 554 N N . MET A 1 78 ? 35.036 8.566 135.155 1.00 14.97 79 MET A N 1
ATOM 555 C CA . MET A 1 78 ? 35.208 9.425 133.987 1.00 15.44 79 MET A CA 1
ATOM 556 C C . MET A 1 78 ? 34.731 8.655 132.763 1.00 14.78 79 MET A C 1
ATOM 557 O O . MET A 1 78 ? 35.192 7.544 132.515 1.00 14.65 79 MET A O 1
ATOM 562 N N . ILE A 1 79 ? 33.808 9.241 132.011 1.00 14.10 80 ILE A N 1
ATOM 563 C CA . ILE A 1 79 ? 33.315 8.632 130.780 1.00 13.33 80 ILE A CA 1
ATOM 564 C C . ILE A 1 79 ? 33.856 9.519 129.672 1.00 14.14 80 ILE A C 1
ATOM 565 O O . ILE A 1 79 ? 33.658 10.732 129.696 1.00 14.72 80 ILE A O 1
ATOM 570 N N . LEU A 1 80 ? 34.554 8.912 128.721 1.00 13.06 81 LEU A N 1
ATOM 571 C CA . LEU A 1 80 ? 35.128 9.645 127.604 1.00 14.56 81 LEU A CA 1
ATOM 572 C C . LEU A 1 80 ? 34.218 9.608 126.385 1.00 16.18 81 LEU A C 1
ATOM 573 O O . LEU A 1 80 ? 33.735 8.542 126.005 1.00 16.29 81 LEU A O 1
ATOM 578 N N . VAL A 1 81 ? 33.986 10.776 125.785 1.00 16.40 82 VAL A N 1
ATOM 579 C CA . VAL A 1 81 ? 33.176 10.878 124.575 1.00 16.72 82 VAL A CA 1
ATOM 580 C C . VAL A 1 81 ? 34.207 10.929 123.450 1.00 17.55 82 VAL A C 1
ATOM 581 O O . VAL A 1 81 ? 35.097 11.780 123.455 1.00 17.48 82 VAL A O 1
ATOM 585 N N . THR A 1 82 ? 34.083 10.030 122.480 1.00 17.51 83 THR A N 1
ATOM 586 C CA . THR A 1 82 ? 35.080 9.948 121.422 1.00 17.84 83 THR A CA 1
ATOM 587 C C . THR A 1 82 ? 34.552 9.718 120.014 1.00 18.59 83 THR A C 1
ATOM 588 O O . THR A 1 82 ? 33.483 9.145 119.823 1.00 18.01 83 THR A O 1
ATOM 592 N N . GLY A 1 83 ? 35.314 10.184 119.028 1.00 20.00 84 GLY A N 1
ATOM 593 C CA . GLY A 1 83 ? 34.942 9.965 117.645 1.00 22.11 84 GLY A CA 1
ATOM 594 C C . GLY A 1 83 ? 35.432 8.559 117.358 1.00 23.49 84 GLY A C 1
ATOM 595 O O . GLY A 1 83 ? 36.233 8.026 118.121 1.00 22.09 84 GLY A O 1
ATOM 596 N N A HIS A 1 84 ? 34.962 7.960 116.269 0.50 24.25 85 HIS A N 1
ATOM 597 N N B HIS A 1 84 ? 34.959 7.951 116.274 0.50 24.27 85 HIS A N 1
ATOM 598 C CA A HIS A 1 84 ? 35.362 6.603 115.913 0.50 24.98 85 HIS A CA 1
ATOM 599 C CA B HIS A 1 84 ? 35.374 6.592 115.936 0.50 25.01 85 HIS A CA 1
ATOM 600 C C A HIS A 1 84 ? 36.889 6.442 115.847 0.50 24.92 85 HIS A C 1
ATOM 601 C C B HIS A 1 84 ? 36.879 6.441 115.835 0.50 24.90 85 HIS A C 1
ATOM 602 O O A HIS A 1 84 ? 37.453 5.461 116.333 0.50 24.25 85 HIS A O 1
ATOM 603 O O B HIS A 1 84 ? 37.434 5.453 116.319 0.50 24.24 85 HIS A O 1
ATOM 616 N N . GLY A 1 85 ? 37.543 7.419 115.229 1.00 24.86 86 GLY A N 1
ATOM 617 C CA . GLY A 1 85 ? 38.988 7.362 115.084 1.00 24.83 86 GLY A CA 1
ATOM 618 C C . GLY A 1 85 ? 39.795 7.219 116.362 1.00 24.60 86 GLY A C 1
ATOM 619 O O . GLY A 1 85 ? 40.870 6.617 116.352 1.00 25.45 86 GLY A O 1
ATOM 620 N N . ASP A 1 86 ? 39.292 7.766 117.463 1.00 23.38 87 ASP A N 1
ATOM 621 C CA . ASP A 1 86 ? 40.013 7.694 118.727 1.00 21.53 87 ASP A CA 1
ATOM 622 C C . ASP A 1 86 ? 39.566 6.578 119.662 1.00 20.73 87 ASP A C 1
ATOM 623 O O . ASP A 1 86 ? 40.034 6.507 120.793 1.00 21.32 87 ASP A O 1
ATOM 628 N N . ILE A 1 87 ? 38.668 5.709 119.211 1.00 21.18 88 ILE A N 1
ATOM 629 C CA . ILE A 1 87 ? 38.211 4.626 120.080 1.00 20.96 88 ILE A CA 1
ATOM 630 C C . ILE A 1 87 ? 39.366 3.817 120.690 1.00 20.30 88 ILE A C 1
ATOM 631 O O . ILE A 1 87 ? 39.355 3.525 121.887 1.00 19.50 88 ILE A O 1
ATOM 636 N N . PRO A 1 88 ? 40.387 3.459 119.889 1.00 20.47 89 PRO A N 1
ATOM 637 C CA . PRO A 1 88 ? 41.501 2.690 120.460 1.00 20.48 89 PRO A CA 1
ATOM 638 C C . PRO A 1 88 ? 42.143 3.401 121.653 1.00 19.19 89 PRO A C 1
ATOM 639 O O . PRO A 1 88 ? 42.560 2.758 122.616 1.00 18.51 89 PRO A O 1
ATOM 643 N N . MET A 1 89 ? 42.232 4.729 121.581 1.00 18.43 90 MET A N 1
ATOM 644 C CA . MET A 1 89 ? 42.808 5.508 122.674 1.00 17.61 90 MET A CA 1
ATOM 645 C C . MET A 1 89 ? 41.883 5.458 123.898 1.00 17.31 90 MET A C 1
ATOM 646 O O . MET A 1 89 ? 42.347 5.413 125.042 1.00 16.38 90 MET A O 1
ATOM 651 N N . ALA A 1 90 ? 40.577 5.461 123.654 1.00 16.72 91 ALA A N 1
ATOM 652 C CA . ALA A 1 90 ? 39.605 5.409 124.741 1.00 16.60 91 ALA A CA 1
ATOM 653 C C . ALA A 1 90 ? 39.652 4.042 125.408 1.00 17.23 91 ALA A C 1
ATOM 654 O O . ALA A 1 90 ? 39.549 3.937 126.631 1.00 16.46 91 ALA A O 1
ATOM 656 N N . VAL A 1 91 ? 39.803 2.996 124.601 1.00 16.75 92 VAL A N 1
ATOM 657 C CA . VAL A 1 91 ? 39.872 1.637 125.128 1.00 18.07 92 VAL A CA 1
ATOM 658 C C . VAL A 1 91 ? 41.098 1.494 126.022 1.00 17.91 92 VAL A C 1
ATOM 659 O O . VAL A 1 91 ? 41.042 0.870 127.082 1.00 16.68 92 VAL A O 1
ATOM 663 N N . GLN A 1 92 ? 42.211 2.082 125.598 1.00 17.37 93 GLN A N 1
ATOM 664 C CA . GLN A 1 92 ? 43.424 2.016 126.396 1.00 18.53 93 GLN A CA 1
ATOM 665 C C . GLN A 1 92 ? 43.212 2.798 127.694 1.00 17.69 93 GLN A C 1
ATOM 666 O O . GLN A 1 92 ? 43.683 2.389 128.758 1.00 17.32 93 GLN A O 1
ATOM 672 N N . ALA A 1 93 ? 42.493 3.916 127.607 1.00 16.70 94 ALA A N 1
ATOM 673 C CA . ALA A 1 93 ? 42.223 4.731 128.788 1.00 15.66 94 ALA A CA 1
ATOM 674 C C . ALA A 1 93 ? 41.426 3.925 129.813 1.00 15.82 94 ALA A C 1
ATOM 675 O O . ALA A 1 93 ? 41.665 4.032 131.015 1.00 15.54 94 ALA A O 1
ATOM 677 N N . ILE A 1 94 ? 40.480 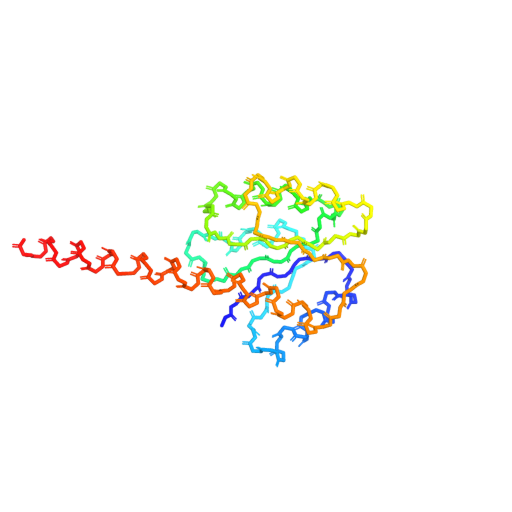3.121 129.334 1.00 15.46 95 ILE A N 1
ATOM 678 C CA . ILE A 1 94 ? 39.667 2.302 130.233 1.00 15.37 95 ILE A CA 1
ATOM 679 C C . ILE A 1 94 ? 40.573 1.277 130.916 1.00 15.71 95 ILE A C 1
ATOM 680 O O . ILE A 1 94 ? 40.445 1.025 132.114 1.00 15.92 95 ILE A O 1
ATOM 685 N N . GLN A 1 95 ? 41.494 0.694 130.152 1.00 16.56 96 GLN A N 1
ATOM 686 C CA . GLN A 1 95 ? 42.434 -0.266 130.719 1.00 19.09 96 GLN A CA 1
ATOM 687 C C . GLN A 1 95 ? 43.270 0.455 131.775 1.00 18.40 96 GLN A C 1
ATOM 688 O O . GLN A 1 95 ? 43.700 -0.149 132.764 1.00 17.67 96 GLN A O 1
ATOM 694 N N . ASP A 1 96 ? 43.478 1.756 131.574 1.00 17.66 97 ASP A N 1
ATOM 695 C CA . ASP A 1 96 ? 44.266 2.566 132.506 1.00 19.11 97 ASP A CA 1
ATOM 696 C C . ASP A 1 96 ? 43.471 3.076 133.712 1.00 18.66 97 ASP A C 1
ATOM 697 O O . ASP A 1 96 ? 44.044 3.677 134.621 1.00 19.43 97 ASP A O 1
ATOM 702 N N . GLY A 1 97 ? 42.159 2.855 133.720 1.00 17.53 98 GLY A N 1
ATOM 703 C CA . GLY A 1 97 ? 41.363 3.305 134.852 1.00 15.93 98 GLY A CA 1
ATOM 704 C C . GLY A 1 97 ? 40.115 4.107 134.533 1.00 16.79 98 GLY A C 1
ATOM 705 O O . GLY A 1 97 ? 39.288 4.336 135.421 1.00 17.06 98 GLY A O 1
ATOM 706 N N . ALA A 1 98 ? 39.974 4.556 133.289 1.00 16.30 99 ALA A N 1
ATOM 707 C CA . ALA A 1 98 ? 38.792 5.326 132.900 1.00 15.72 99 ALA A CA 1
ATOM 708 C C . ALA A 1 98 ? 37.569 4.414 133.026 1.00 15.60 99 ALA A C 1
ATOM 709 O O . ALA A 1 98 ? 37.678 3.200 132.850 1.00 15.67 99 ALA A O 1
ATOM 711 N N . TYR A 1 99 ? 36.404 4.987 133.317 1.00 15.33 100 TYR A N 1
ATOM 712 C CA . TYR A 1 99 ? 35.215 4.163 133.510 1.00 14.76 100 TYR A CA 1
ATOM 713 C C . TYR A 1 99 ? 34.614 3.523 132.264 1.00 14.16 100 TYR A C 1
ATOM 714 O O . TYR A 1 99 ? 34.355 2.320 132.245 1.00 14.02 100 TYR A O 1
ATOM 723 N N . ASP A 1 100 ? 34.385 4.320 131.228 1.00 13.42 101 ASP A N 1
ATOM 724 C CA . ASP A 1 100 ? 33.795 3.803 130.002 1.00 14.35 101 ASP A CA 1
ATOM 725 C C . ASP A 1 100 ? 33.946 4.881 128.949 1.00 14.61 101 ASP A C 1
ATOM 726 O O . ASP A 1 100 ? 34.520 5.934 129.214 1.00 14.83 101 ASP A O 1
ATOM 731 N N . PHE A 1 101 ? 33.442 4.611 127.753 1.00 14.75 102 PHE A N 1
ATOM 732 C CA . PHE A 1 101 ? 33.498 5.590 126.684 1.00 16.29 102 PHE A CA 1
ATOM 733 C C . PHE A 1 101 ? 32.227 5.497 125.861 1.00 16.55 102 PHE A C 1
ATOM 734 O O . PHE A 1 101 ? 31.553 4.465 125.848 1.00 16.55 102 PHE A O 1
ATOM 742 N N . ILE A 1 102 ? 31.886 6.593 125.199 1.00 17.21 103 ILE A N 1
ATOM 743 C CA . ILE A 1 102 ? 30.707 6.623 124.351 1.00 18.15 103 ILE A CA 1
ATOM 744 C C . ILE A 1 102 ? 31.179 7.176 123.015 1.00 18.45 103 ILE A C 1
ATOM 745 O O . ILE A 1 102 ? 31.808 8.229 122.973 1.00 18.25 103 ILE A O 1
ATOM 750 N N . ALA A 1 103 ? 30.888 6.462 121.932 1.00 18.10 104 ALA A N 1
ATOM 751 C CA . ALA A 1 103 ? 31.316 6.896 120.605 1.00 19.62 104 ALA A CA 1
ATOM 752 C C . ALA A 1 103 ? 30.297 7.799 119.933 1.00 20.72 104 ALA A C 1
ATOM 753 O O . ALA A 1 103 ? 29.093 7.570 120.036 1.00 20.64 104 ALA A O 1
ATOM 755 N N . LYS A 1 104 ? 30.797 8.829 119.254 1.00 20.98 105 LYS A N 1
ATOM 756 C CA . LYS A 1 104 ? 29.964 9.770 118.512 1.00 22.96 105 LYS A CA 1
ATOM 757 C C . LYS A 1 104 ? 29.853 9.222 117.095 1.00 24.00 105 LYS A C 1
ATOM 758 O O . LYS A 1 104 ? 30.837 8.733 116.541 1.00 24.69 105 LYS A O 1
ATOM 764 N N . PRO A 1 105 ? 28.655 9.289 116.492 1.00 24.71 106 PRO A N 1
ATOM 765 C CA . PRO A 1 105 ? 27.421 9.838 117.062 1.00 25.36 106 PRO A CA 1
ATOM 766 C C . PRO A 1 105 ? 26.738 8.823 117.972 1.00 25.89 106 PRO A C 1
ATOM 767 O O . PRO A 1 105 ? 26.801 7.620 117.729 1.00 25.71 106 PRO A O 1
ATOM 771 N N . PHE A 1 106 ? 26.093 9.309 119.024 1.00 26.87 107 PHE A N 1
ATOM 772 C CA . PHE A 1 106 ? 25.405 8.425 119.952 1.00 29.11 107 PHE A CA 1
ATOM 773 C C . PHE A 1 106 ? 23.977 8.887 120.197 1.00 30.44 107 PHE A C 1
ATOM 774 O O . PHE A 1 106 ? 23.657 10.065 120.028 1.00 31.79 107 PHE A O 1
ATOM 782 N N . ALA A 1 107 ? 23.118 7.948 120.578 1.00 31.24 108 ALA A N 1
ATOM 783 C CA . ALA A 1 107 ? 21.726 8.262 120.859 1.00 30.95 108 ALA A CA 1
ATOM 784 C C . ALA A 1 107 ? 21.591 8.752 122.298 1.00 31.43 108 ALA A C 1
ATOM 785 O O . ALA A 1 107 ? 22.355 8.355 123.184 1.00 29.09 108 ALA A O 1
ATOM 787 N N . ALA A 1 108 ? 20.616 9.625 122.520 1.00 32.42 109 ALA A N 1
ATOM 788 C CA . ALA A 1 108 ? 20.364 10.189 123.838 1.00 33.21 109 ALA A CA 1
ATOM 789 C C . ALA A 1 108 ? 20.170 9.130 124.923 1.00 33.90 109 ALA A C 1
ATOM 790 O O . ALA A 1 108 ? 20.736 9.239 126.012 1.00 33.16 109 ALA A O 1
ATOM 792 N N . ASP A 1 109 ? 19.374 8.105 124.634 1.00 34.49 110 ASP A N 1
ATOM 793 C CA . ASP A 1 109 ? 19.124 7.067 125.629 1.00 34.62 110 ASP A CA 1
ATOM 794 C C . ASP A 1 109 ? 20.390 6.274 125.970 1.00 33.28 110 ASP A C 1
ATOM 795 O O . ASP A 1 109 ? 20.513 5.744 127.074 1.00 33.34 110 ASP A O 1
ATOM 800 N N . ARG A 1 110 ? 21.333 6.208 125.032 1.00 31.18 111 ARG A N 1
ATOM 801 C CA . ARG A 1 110 ? 22.583 5.480 125.253 1.00 28.49 111 ARG A CA 1
ATOM 802 C C . ARG A 1 110 ? 23.505 6.286 126.171 1.00 26.05 111 ARG A C 1
ATOM 803 O O . ARG A 1 110 ? 24.223 5.732 127.005 1.00 23.41 111 ARG A O 1
ATOM 811 N N . LEU A 1 111 ? 23.496 7.600 125.989 1.00 22.26 112 LEU A N 1
ATOM 812 C CA . LEU A 1 111 ? 24.293 8.489 126.825 1.00 19.45 112 LEU A CA 1
ATOM 813 C C . LEU A 1 111 ? 23.784 8.328 128.255 1.00 17.89 112 LEU A C 1
ATOM 814 O O . LEU A 1 111 ? 24.557 8.294 129.222 1.00 16.48 112 LEU A O 1
ATOM 819 N N . VAL A 1 112 ? 22.467 8.229 128.375 1.00 16.49 113 VAL A N 1
ATOM 820 C CA . VAL A 1 112 ? 21.822 8.079 129.670 1.00 15.78 113 VAL A CA 1
ATOM 821 C C . VAL A 1 112 ? 22.190 6.770 130.360 1.00 15.08 113 VAL A C 1
ATOM 822 O O . VAL A 1 112 ? 22.486 6.760 131.553 1.00 13.78 113 VAL A O 1
ATOM 826 N N . GLN A 1 113 ? 22.182 5.664 129.622 1.00 15.16 114 GLN A N 1
ATOM 827 C CA . GLN A 1 113 ? 22.510 4.384 130.241 1.00 15.71 114 GLN A CA 1
ATOM 828 C C . GLN A 1 113 ? 23.961 4.343 130.698 1.00 15.23 114 GLN A C 1
ATOM 829 O O . GLN A 1 113 ? 24.279 3.749 131.729 1.00 15.37 114 GLN A O 1
ATOM 835 N N . SER A 1 114 ? 24.846 4.971 129.931 1.00 14.21 115 SER A N 1
ATOM 836 C CA . SER A 1 114 ? 26.255 4.986 130.296 1.00 14.44 115 SER A CA 1
ATOM 837 C C . SER A 1 114 ? 26.449 5.823 131.559 1.00 14.72 115 SER A C 1
ATOM 838 O O . SER A 1 114 ? 27.154 5.414 132.488 1.00 14.21 115 SER A O 1
ATOM 841 N N . ALA A 1 115 ? 25.820 6.992 131.587 1.00 13.50 116 ALA A N 1
ATOM 842 C CA . ALA A 1 115 ? 25.927 7.883 132.739 1.00 14.15 116 ALA A CA 1
ATOM 843 C C . ALA A 1 115 ? 25.339 7.233 133.985 1.00 14.31 116 ALA A C 1
ATOM 844 O O . ALA A 1 115 ? 25.893 7.357 135.080 1.00 15.39 116 ALA A O 1
ATOM 846 N N . ARG A 1 116 ? 24.218 6.538 133.825 1.00 14.75 117 ARG A N 1
ATOM 847 C CA . ARG A 1 116 ? 23.595 5.890 134.971 1.00 14.79 117 ARG A CA 1
ATOM 848 C C . ARG A 1 116 ? 24.459 4.801 135.591 1.00 13.73 117 ARG A C 1
ATOM 849 O O . ARG A 1 116 ? 24.462 4.644 136.817 1.00 14.13 117 ARG A O 1
ATOM 857 N N . ARG A 1 117 ? 25.201 4.057 134.771 1.00 13.65 118 ARG A N 1
ATOM 858 C CA . ARG A 1 117 ? 26.075 3.020 135.312 1.00 14.12 118 ARG A CA 1
ATOM 859 C C . ARG A 1 117 ? 27.195 3.670 136.115 1.00 13.92 118 ARG A C 1
ATOM 860 O O . ARG A 1 117 ? 27.565 3.183 137.184 1.00 13.61 118 ARG A O 1
ATOM 868 N N . ALA A 1 118 ? 27.734 4.772 135.593 1.00 13.09 119 ALA A N 1
ATOM 869 C CA . ALA A 1 118 ? 28.817 5.487 136.263 1.00 13.54 119 ALA A CA 1
ATOM 870 C C . ALA A 1 118 ? 28.339 6.119 137.566 1.00 14.15 119 ALA A C 1
ATOM 871 O O . ALA A 1 118 ? 29.053 6.101 138.572 1.00 14.99 119 ALA A O 1
ATOM 873 N N . GLU A 1 119 ? 27.138 6.689 137.542 1.00 14.83 120 GLU A N 1
ATOM 874 C CA . GLU A 1 119 ? 26.570 7.320 138.733 1.00 16.31 120 GLU A CA 1
ATOM 875 C C . GLU A 1 119 ? 26.360 6.249 139.796 1.00 16.50 120 GLU A C 1
ATOM 876 O O . GLU A 1 119 ? 26.578 6.484 140.989 1.00 15.69 120 GLU A O 1
ATOM 882 N N . GLU A 1 120 ? 25.944 5.067 139.355 1.00 13.71 121 GLU A N 1
ATOM 883 C CA . GLU A 1 120 ? 25.717 3.949 140.266 1.00 14.21 121 GLU A CA 1
ATOM 884 C C . GLU A 1 120 ? 27.019 3.578 140.965 1.00 14.44 121 GLU A C 1
ATOM 885 O O . GLU A 1 120 ? 27.036 3.368 142.179 1.00 15.49 121 GLU A O 1
ATOM 891 N N . LYS A 1 121 ? 28.113 3.484 140.213 1.00 13.92 122 LYS A N 1
ATOM 892 C CA . LYS A 1 121 ? 29.386 3.160 140.849 1.00 14.32 122 LYS A CA 1
ATOM 893 C C . LYS A 1 121 ? 29.736 4.229 141.883 1.00 15.26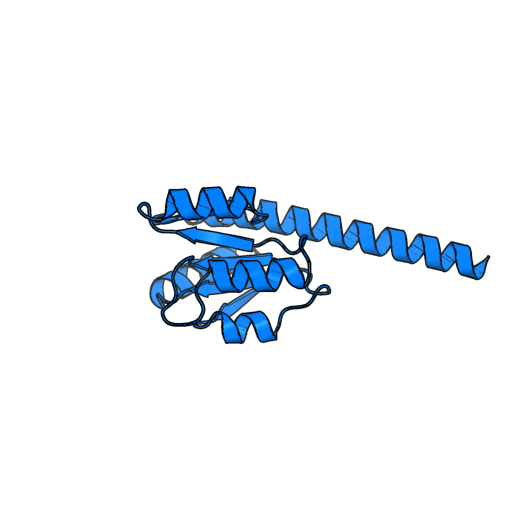 122 LYS A C 1
ATOM 894 O O . LYS A 1 121 ? 30.104 3.915 143.018 1.00 15.20 122 LYS A O 1
ATOM 900 N N . ARG A 1 122 ? 29.626 5.497 141.498 1.00 15.07 123 ARG A N 1
ATOM 901 C CA . ARG A 1 122 ? 29.978 6.559 142.433 1.00 15.10 123 ARG A CA 1
ATOM 902 C C . ARG A 1 122 ? 29.087 6.539 143.670 1.00 16.51 123 ARG A C 1
ATOM 903 O O . ARG A 1 122 ? 29.574 6.730 144.783 1.00 17.00 123 ARG A O 1
ATOM 911 N N . ARG A 1 123 ? 27.793 6.300 143.481 1.00 16.42 124 ARG A N 1
ATOM 912 C CA . ARG A 1 123 ? 26.863 6.252 144.609 1.00 19.03 124 ARG A CA 1
ATOM 913 C C . ARG A 1 123 ? 27.261 5.143 145.581 1.00 18.89 124 ARG A C 1
ATOM 914 O O . ARG A 1 123 ? 27.259 5.338 146.804 1.00 19.45 124 ARG A O 1
ATOM 922 N N . LEU A 1 124 ? 27.607 3.979 145.039 1.00 17.41 125 LEU A N 1
ATOM 923 C CA . LEU A 1 124 ? 28.017 2.848 145.865 1.00 18.76 125 LEU A CA 1
ATOM 924 C C . LEU A 1 124 ? 29.328 3.142 146.593 1.00 18.48 125 LEU A C 1
ATOM 925 O O . LEU A 1 124 ? 29.486 2.803 147.767 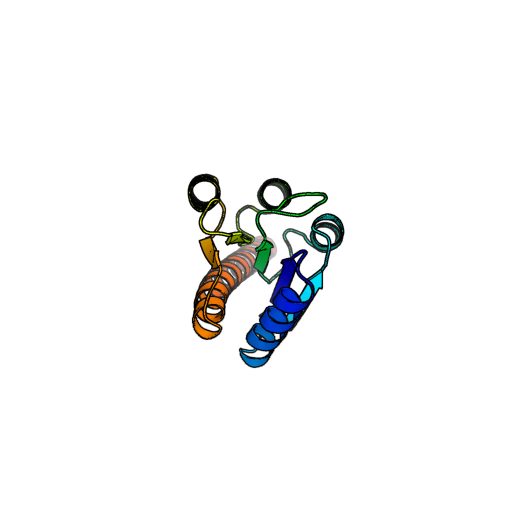1.00 19.90 125 LEU A O 1
ATOM 930 N N . VAL A 1 125 ? 30.270 3.769 145.896 1.00 18.60 126 VAL A N 1
ATOM 931 C CA . VAL A 1 125 ? 31.554 4.105 146.499 1.00 19.32 126 VAL A CA 1
ATOM 932 C C . VAL A 1 125 ? 31.371 5.095 147.649 1.00 20.98 126 VAL A C 1
ATOM 933 O O . VAL A 1 125 ? 31.967 4.933 148.718 1.00 22.62 126 VAL A O 1
ATOM 937 N N . MET A 1 126 ? 30.544 6.115 147.442 1.00 21.90 127 MET A N 1
ATOM 938 C CA . MET A 1 126 ? 30.327 7.102 148.495 1.00 23.16 127 MET A CA 1
ATOM 939 C C . MET A 1 126 ? 29.567 6.489 149.671 1.00 24.99 127 MET A C 1
ATOM 940 O O . MET A 1 126 ? 29.817 6.838 150.831 1.00 25.51 127 MET A O 1
ATOM 945 N N . GLU A 1 127 ? 28.651 5.567 149.383 1.00 26.54 128 GLU A N 1
ATOM 946 C CA . GLU A 1 127 ? 27.897 4.899 150.441 1.00 28.67 128 GLU A CA 1
ATOM 947 C C . GLU A 1 127 ? 28.848 4.024 151.257 1.00 28.68 128 GLU A C 1
ATOM 948 O O . GLU A 1 127 ? 28.751 3.956 152.484 1.00 28.71 128 GLU A O 1
ATOM 954 N N . ASN A 1 128 ? 29.765 3.358 150.563 1.00 27.62 129 ASN A N 1
ATOM 955 C CA . ASN A 1 128 ? 30.747 2.494 151.207 1.00 28.40 129 ASN A CA 1
ATOM 956 C C . ASN A 1 128 ? 31.620 3.318 152.146 1.00 27.88 129 ASN A C 1
ATOM 957 O O . ASN A 1 128 ? 31.863 2.924 153.287 1.00 27.38 129 ASN A O 1
ATOM 962 N N . ARG A 1 129 ? 32.078 4.470 151.668 1.00 26.14 130 ARG A N 1
ATOM 963 C CA . ARG A 1 129 ? 32.922 5.340 152.475 1.00 26.60 130 ARG A CA 1
ATOM 964 C C . ARG A 1 129 ? 32.161 5.873 153.678 1.00 27.45 130 ARG A C 1
ATOM 965 O O . ARG A 1 129 ? 32.707 5.954 154.781 1.00 26.92 130 ARG A O 1
ATOM 973 N N . SER A 1 130 ? 30.899 6.228 153.464 1.00 26.89 131 SER A N 1
ATOM 974 C CA . SER A 1 130 ? 30.055 6.744 154.535 1.00 28.66 131 SER A CA 1
ATOM 975 C C . SER A 1 130 ? 29.870 5.694 155.626 1.00 27.99 131 SER A C 1
ATOM 976 O O . SER A 1 130 ? 29.898 6.011 156.817 1.00 28.32 131 SER A O 1
ATOM 979 N N . LEU A 1 131 ? 29.676 4.445 155.216 1.00 27.23 132 LEU A N 1
ATOM 980 C CA . LEU A 1 131 ? 29.492 3.354 156.163 1.00 27.81 132 LEU A CA 1
ATOM 981 C C . LEU A 1 131 ? 30.768 3.097 156.958 1.00 28.56 132 LEU A C 1
ATOM 982 O O . LEU A 1 131 ? 30.717 2.858 158.167 1.00 27.69 132 LEU A O 1
ATOM 987 N N . ARG A 1 132 ? 31.914 3.147 156.284 1.00 28.93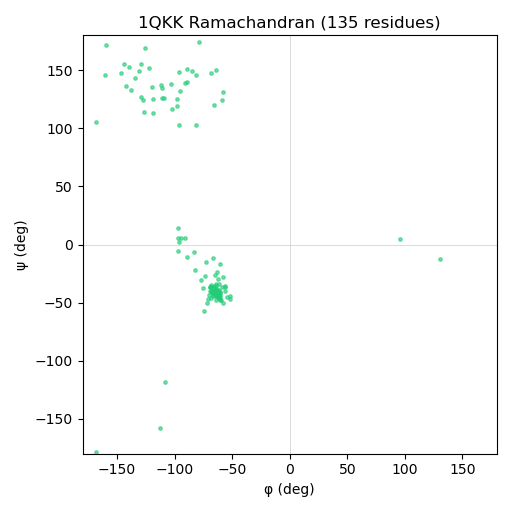 133 ARG A N 1
ATOM 988 C CA . ARG A 1 132 ? 33.186 2.924 156.963 1.00 30.35 133 ARG A CA 1
ATOM 989 C C . ARG A 1 132 ? 33.469 4.048 157.949 1.00 31.32 133 ARG A C 1
ATOM 990 O O . ARG A 1 132 ? 34.008 3.809 159.029 1.00 31.68 133 ARG A O 1
ATOM 998 N N . ARG A 1 133 ? 33.104 5.273 157.579 1.00 32.56 134 ARG A N 1
ATOM 999 C CA . ARG A 1 133 ? 33.302 6.423 158.459 1.00 34.15 134 ARG A CA 1
ATOM 1000 C C . ARG A 1 133 ? 32.508 6.203 159.741 1.00 34.07 134 ARG A C 1
ATOM 1001 O O . ARG A 1 133 ? 33.014 6.411 160.846 1.00 33.58 134 ARG A O 1
ATOM 1009 N N . ALA A 1 134 ? 31.258 5.778 159.581 1.00 33.33 135 ALA A N 1
ATOM 1010 C CA . ALA A 1 134 ? 30.375 5.533 160.715 1.00 33.54 135 ALA A CA 1
ATOM 1011 C C . ALA A 1 134 ? 30.897 4.422 161.621 1.00 33.64 135 ALA A C 1
ATOM 1012 O O . ALA A 1 134 ? 30.808 4.520 162.846 1.00 33.23 135 ALA A O 1
ATOM 1014 N N . ALA A 1 135 ? 31.437 3.367 161.020 1.00 33.28 136 ALA A N 1
ATOM 1015 C CA . ALA A 1 135 ? 31.968 2.247 161.789 1.00 34.17 136 ALA A CA 1
ATOM 1016 C C . ALA A 1 135 ? 33.152 2.690 162.642 1.00 35.53 136 ALA A C 1
ATOM 1017 O O . ALA A 1 135 ? 33.257 2.322 163.815 1.00 34.85 136 ALA A O 1
ATOM 1019 N N . GLU A 1 136 ? 34.043 3.478 162.049 1.00 36.17 137 GLU A N 1
ATOM 1020 C CA . GLU A 1 136 ? 35.216 3.967 162.762 1.00 38.16 137 GLU A CA 1
ATOM 1021 C C . GLU A 1 136 ? 34.810 4.966 163.840 1.00 38.16 137 GLU A C 1
ATOM 1022 O O . GLU A 1 136 ? 35.396 4.998 164.922 1.00 38.31 137 GLU A O 1
ATOM 1028 N N . ALA A 1 137 ? 33.801 5.778 163.542 1.00 37.99 138 ALA A N 1
ATOM 1029 C CA . ALA A 1 137 ? 33.315 6.768 164.494 1.00 38.50 138 ALA A CA 1
ATOM 1030 C C . ALA A 1 137 ? 32.726 6.060 165.712 1.00 39.07 138 ALA A C 1
ATOM 1031 O O . ALA A 1 137 ? 32.927 6.487 166.850 1.00 38.76 138 ALA A O 1
ATOM 1033 N N . ALA A 1 138 ? 31.999 4.975 165.464 1.00 39.20 139 ALA A N 1
ATOM 1034 C CA . ALA A 1 138 ? 31.390 4.204 166.541 1.00 39.97 139 ALA A CA 1
ATOM 1035 C C . ALA A 1 138 ? 32.474 3.484 167.333 1.00 40.60 139 ALA A C 1
ATOM 1036 O O . ALA A 1 138 ? 32.448 3.457 168.565 1.00 40.57 139 ALA A O 1
ATOM 1038 N N . SER A 1 139 ? 33.428 2.904 166.614 1.00 41.32 140 SER A N 1
ATOM 1039 C CA . SER A 1 139 ? 34.525 2.176 167.235 1.00 42.80 140 SER A CA 1
ATOM 1040 C C . SER A 1 139 ? 35.354 3.085 168.142 1.00 43.73 140 SER A C 1
ATOM 1041 O O . SER A 1 139 ? 35.752 2.681 169.235 1.00 43.90 140 SER A O 1
ATOM 1044 N N . GLU A 1 140 ? 35.611 4.309 167.690 1.00 44.38 141 GLU A N 1
ATOM 1045 C CA . GLU A 1 140 ? 36.390 5.257 168.482 1.00 45.57 141 GLU A CA 1
ATOM 1046 C C . GLU A 1 140 ? 35.625 5.697 169.723 1.00 45.20 141 GLU A C 1
ATOM 1047 O O . GLU A 1 140 ? 36.202 5.826 170.802 1.00 45.63 141 GLU A O 1
ATOM 1053 N N . GLY A 1 141 ? 34.326 5.933 169.565 1.00 44.68 142 GLY A N 1
ATOM 1054 C CA . GLY A 1 141 ? 33.513 6.350 170.692 1.00 44.20 142 GLY A CA 1
ATOM 1055 C C . GLY A 1 141 ? 33.521 5.308 171.792 1.00 43.71 142 GLY A C 1
ATOM 1056 O O . GLY A 1 141 ? 33.600 5.640 172.976 1.00 44.27 142 GLY A O 1
ATOM 1057 N N . LEU A 1 142 ? 33.446 4.041 171.398 1.00 43.08 143 LEU A N 1
ATOM 1058 C CA . LEU A 1 142 ? 33.445 2.937 172.349 1.00 42.64 143 LEU A CA 1
ATOM 1059 C C . LEU A 1 142 ? 34.839 2.707 172.924 1.00 43.33 143 LEU A C 1
ATOM 1060 O O . LEU A 1 142 ? 34.976 2.764 174.164 1.00 43.27 143 LEU A O 1
ATOM 1065 N N . LYS A 1 143 ? 35.777 2.470 172.131 1.00 42.95 144 LYS A N 1
#

CATH classification: 3.40.50.2300

Radius of gyration: 15.62 Å; Cα contacts (8 Å, |Δi|>4): 217; chains: 1; bounding box: 30×25×57 Å